Protein AF-A0A4Y8ZQH6-F1 (afdb_monomer_lite)

Sequence (171 aa):
MMNAILMLAALSPDAAASLPRPAIGPELRATNCAVADERKRLLREGEAALEAAKPLMEDATRRMEARAHAVGDQLIARGVWTETDRARFSLAMLGRPEFKAHLAEVTSILDAMMRSVDTLAAAPKDEALSCRVMLDMLGQVDRSAAAADDGWRIIEHYYAEEAQRLGVSLN

pLDDT: mean 84.14, std 17.21, range [27.31, 96.94]

Structure (mmCIF, N/CA/C/O backbone):
data_AF-A0A4Y8ZQH6-F1
#
_entry.id   AF-A0A4Y8ZQH6-F1
#
loop_
_atom_site.group_PDB
_atom_site.id
_atom_site.type_symbol
_atom_site.label_atom_id
_atom_site.label_alt_id
_atom_site.label_comp_id
_atom_site.label_asym_id
_atom_site.label_entity_id
_atom_site.label_seq_id
_atom_site.pdbx_PDB_ins_code
_atom_site.Cartn_x
_atom_site.Cartn_y
_atom_site.Cartn_z
_atom_site.occupancy
_atom_site.B_iso_or_equiv
_atom_site.auth_seq_id
_atom_site.auth_comp_id
_atom_site.auth_asym_id
_atom_site.auth_atom_id
_atom_site.pdbx_PDB_model_num
ATOM 1 N N . MET A 1 1 ? -16.182 36.095 31.340 1.00 30.83 1 MET A N 1
ATOM 2 C CA . MET A 1 1 ? -16.393 36.599 29.967 1.00 30.83 1 MET A CA 1
ATOM 3 C C . MET A 1 1 ? -15.246 36.092 29.107 1.00 30.83 1 MET A C 1
ATOM 5 O O . MET A 1 1 ? -14.122 36.352 29.496 1.00 30.83 1 MET A O 1
ATOM 9 N N . MET A 1 2 ? -15.578 35.338 28.045 1.00 29.45 2 MET A N 1
ATOM 10 C CA . MET A 1 2 ? -14.864 35.120 26.762 1.00 29.45 2 MET A CA 1
ATOM 11 C C . MET A 1 2 ? -13.332 34.907 26.797 1.00 29.45 2 MET A C 1
ATOM 13 O O . MET A 1 2 ? -12.591 35.752 27.266 1.00 29.45 2 MET A O 1
ATOM 17 N N . ASN A 1 3 ? -12.770 33.822 26.264 1.00 27.31 3 ASN A N 1
ATOM 18 C CA . ASN A 1 3 ? -12.989 33.338 24.902 1.00 27.31 3 ASN A CA 1
ATOM 19 C C . ASN A 1 3 ? -12.799 31.820 24.795 1.00 27.31 3 ASN A C 1
ATOM 21 O O . ASN A 1 3 ? -11.827 31.259 25.297 1.00 27.31 3 ASN A O 1
ATOM 25 N N . ALA A 1 4 ? -13.742 31.187 24.103 1.00 31.25 4 ALA A N 1
ATOM 26 C CA . ALA A 1 4 ? -13.714 29.787 23.730 1.00 31.25 4 ALA A CA 1
ATOM 27 C C . ALA A 1 4 ? -12.536 29.507 22.786 1.00 31.25 4 ALA A C 1
ATOM 29 O O . ALA A 1 4 ? -12.409 30.136 21.734 1.00 31.25 4 ALA A O 1
ATOM 30 N N . ILE A 1 5 ? -11.707 28.529 23.150 1.00 36.41 5 ILE A N 1
ATOM 31 C CA . ILE A 1 5 ? -10.795 27.857 22.227 1.00 36.41 5 ILE A CA 1
ATOM 32 C C . ILE A 1 5 ? -11.682 27.013 21.310 1.00 36.41 5 ILE A C 1
ATOM 34 O O . ILE A 1 5 ? -11.971 25.850 21.572 1.00 36.41 5 ILE A O 1
ATOM 38 N N . LEU A 1 6 ? -12.165 27.638 20.240 1.00 32.81 6 LEU A N 1
ATOM 39 C CA . LEU A 1 6 ? -12.614 26.946 19.041 1.00 32.81 6 LEU A CA 1
ATOM 40 C C . LEU A 1 6 ? -11.360 26.436 18.323 1.00 32.81 6 LEU A C 1
ATOM 42 O O . LEU A 1 6 ? -10.964 26.955 17.285 1.00 32.81 6 LEU A O 1
ATOM 46 N N . MET A 1 7 ? -10.733 25.396 18.873 1.00 30.20 7 MET A N 1
ATOM 47 C CA . MET A 1 7 ? -10.141 24.394 17.999 1.00 30.20 7 MET A CA 1
ATOM 48 C C . MET A 1 7 ? -11.324 23.593 17.471 1.00 30.20 7 MET A C 1
ATOM 50 O O . MET A 1 7 ? -11.687 22.550 18.008 1.00 30.20 7 MET A O 1
ATOM 54 N N . LEU A 1 8 ? -11.956 24.113 16.411 1.00 33.66 8 LEU A N 1
ATOM 55 C CA . LEU A 1 8 ? -12.477 23.192 15.420 1.00 33.66 8 LEU A CA 1
ATOM 56 C C . LEU A 1 8 ? -11.271 22.342 15.038 1.00 33.66 8 LEU A C 1
ATOM 58 O O . LEU A 1 8 ? -10.361 22.814 14.356 1.00 33.66 8 LEU A O 1
ATOM 62 N N . ALA A 1 9 ? -11.262 21.100 15.519 1.00 35.09 9 ALA A N 1
ATOM 63 C CA . ALA A 1 9 ? -10.707 20.023 14.740 1.00 35.09 9 ALA A CA 1
ATOM 64 C C . ALA A 1 9 ? -11.225 20.277 13.328 1.00 35.09 9 ALA A C 1
ATOM 66 O O . ALA A 1 9 ? -12.435 20.233 13.082 1.00 35.09 9 ALA A O 1
ATOM 67 N N . ALA A 1 10 ? -10.324 20.670 12.433 1.00 32.91 10 ALA A N 1
ATOM 68 C CA . ALA A 1 10 ? -10.558 20.483 11.028 1.00 32.91 10 ALA A CA 1
ATOM 69 C C . ALA A 1 10 ? -10.769 18.974 10.898 1.00 32.91 10 ALA A C 1
ATOM 71 O O . ALA A 1 10 ? -9.815 18.206 10.789 1.00 32.91 10 ALA A O 1
ATOM 72 N N . LEU A 1 11 ? -12.032 18.554 11.024 1.00 36.38 11 LEU A N 1
ATOM 73 C CA . LEU A 1 11 ? -12.583 17.402 10.345 1.00 36.38 11 LEU A CA 1
ATOM 74 C C . LEU A 1 11 ? -12.055 17.574 8.935 1.00 36.38 11 LEU A C 1
ATOM 76 O O . LEU A 1 11 ? -12.526 18.451 8.210 1.00 36.38 11 LEU A O 1
ATOM 80 N N . SER A 1 12 ? -10.941 16.906 8.643 1.00 35.53 12 SER A N 1
ATOM 81 C CA . SER A 1 12 ? -10.247 17.110 7.387 1.00 35.53 12 SER A CA 1
ATOM 82 C C . SER A 1 12 ? -11.293 16.818 6.315 1.00 35.53 12 SER A C 1
ATOM 84 O O . SER A 1 12 ? -11.804 15.696 6.290 1.00 35.53 12 SER A O 1
ATOM 86 N N . PRO A 1 13 ? -11.664 17.802 5.470 1.00 37.22 13 PRO A N 1
ATOM 87 C CA . PRO A 1 13 ? -12.710 17.629 4.456 1.00 37.22 13 PRO A CA 1
ATOM 88 C C . PRO A 1 13 ? -12.389 16.486 3.479 1.00 37.22 13 PRO A C 1
ATOM 90 O O . PRO A 1 13 ? -13.241 16.027 2.728 1.00 37.22 13 PRO A O 1
ATOM 93 N N . ASP A 1 14 ? -11.154 15.999 3.535 1.00 43.44 14 ASP A N 1
ATOM 94 C CA . ASP A 1 14 ? -10.583 14.924 2.751 1.00 43.44 14 ASP A CA 1
ATOM 95 C C . ASP A 1 14 ? -10.906 13.511 3.256 1.00 43.44 14 ASP A C 1
ATOM 97 O O . ASP A 1 14 ? -10.272 12.571 2.785 1.00 43.44 14 ASP A O 1
ATOM 101 N N . ALA A 1 15 ? -11.878 13.292 4.152 1.00 41.66 15 ALA A N 1
ATOM 102 C CA . ALA A 1 15 ? -12.327 11.925 4.475 1.00 41.66 15 ALA A CA 1
ATOM 103 C C . ALA A 1 15 ? -12.723 11.126 3.208 1.00 41.66 15 ALA A C 1
ATOM 105 O O . ALA A 1 15 ? -12.524 9.918 3.157 1.00 41.66 15 ALA A O 1
ATOM 106 N N . ALA A 1 16 ? -13.170 11.820 2.151 1.00 43.50 16 ALA A N 1
ATOM 107 C CA . ALA A 1 16 ? -13.517 11.251 0.847 1.00 43.50 16 ALA A CA 1
ATOM 108 C C . ALA A 1 16 ? -12.440 11.412 -0.251 1.00 43.50 16 ALA A C 1
ATOM 110 O O . ALA A 1 16 ? -12.651 10.960 -1.377 1.00 43.50 16 ALA A O 1
ATOM 111 N N . ALA A 1 17 ? -11.302 12.062 0.018 1.00 55.78 17 ALA A N 1
ATOM 112 C CA . ALA A 1 17 ? -10.259 12.216 -0.997 1.00 55.78 17 ALA A CA 1
ATOM 113 C C . ALA A 1 17 ? -9.555 10.868 -1.220 1.00 55.78 17 ALA A C 1
ATOM 115 O O . ALA A 1 17 ? -9.017 10.281 -0.276 1.00 55.78 17 ALA A O 1
ATOM 116 N N . SER A 1 18 ? -9.554 10.369 -2.459 1.00 61.78 18 SER A N 1
ATOM 117 C CA . SER A 1 18 ? -8.731 9.219 -2.854 1.00 61.78 18 SER A CA 1
ATOM 118 C C . SER A 1 18 ? -7.277 9.454 -2.448 1.00 61.78 18 SER A C 1
ATOM 120 O O . SER A 1 18 ? -6.803 10.593 -2.526 1.00 61.78 18 SER A O 1
ATOM 122 N N . LEU A 1 19 ? -6.562 8.403 -2.038 1.00 68.81 19 LEU A N 1
ATOM 123 C CA . LEU A 1 19 ? -5.143 8.540 -1.725 1.00 68.81 19 LEU A CA 1
ATOM 124 C C . LEU A 1 19 ? -4.391 9.087 -2.954 1.00 68.81 19 LEU A C 1
ATOM 126 O O . LEU A 1 19 ? -4.743 8.750 -4.092 1.00 68.81 19 LEU A O 1
ATOM 130 N N . PRO A 1 20 ? -3.397 9.973 -2.759 1.00 70.12 20 PRO A N 1
ATOM 131 C CA . PRO A 1 20 ? -2.620 10.510 -3.866 1.00 70.12 20 PRO A CA 1
ATOM 132 C C . PRO A 1 20 ? -1.961 9.364 -4.642 1.00 70.12 20 PRO A C 1
ATOM 134 O O . PRO A 1 20 ? -1.302 8.505 -4.057 1.00 70.12 20 PRO A O 1
ATOM 137 N N . ARG A 1 21 ? -2.141 9.346 -5.968 1.00 71.94 21 ARG A N 1
ATOM 138 C CA . ARG A 1 21 ? -1.576 8.309 -6.842 1.00 71.94 21 ARG A CA 1
ATOM 139 C C . ARG A 1 21 ? -0.406 8.849 -7.659 1.00 71.94 21 ARG A C 1
ATOM 141 O O . ARG A 1 21 ? -0.534 9.922 -8.253 1.00 71.94 21 ARG A O 1
ATOM 148 N N . PRO A 1 22 ? 0.705 8.105 -7.754 1.00 76.31 22 PRO A N 1
ATOM 149 C CA . PRO A 1 22 ? 1.794 8.440 -8.659 1.00 76.31 22 PRO A CA 1
ATOM 150 C C . PRO A 1 22 ? 1.327 8.480 -10.115 1.00 76.31 22 PRO A C 1
ATOM 152 O O . PRO A 1 22 ? 0.827 7.495 -10.661 1.00 76.31 22 PRO A O 1
ATOM 155 N N . ALA A 1 23 ? 1.517 9.625 -10.767 1.00 79.62 23 ALA A N 1
ATOM 156 C CA . ALA A 1 23 ? 1.256 9.789 -12.191 1.00 79.62 23 ALA A CA 1
ATOM 157 C C . ALA A 1 23 ? 2.476 9.333 -13.004 1.00 79.62 23 ALA A C 1
ATOM 159 O O . ALA A 1 23 ? 3.212 10.142 -13.561 1.00 79.62 23 ALA A O 1
ATOM 160 N N . ILE A 1 24 ? 2.713 8.022 -13.052 1.00 83.62 24 ILE A N 1
ATOM 161 C CA . ILE A 1 24 ? 3.680 7.446 -13.997 1.00 83.62 24 ILE A CA 1
ATOM 162 C C . ILE A 1 24 ? 3.026 7.478 -15.390 1.00 83.62 24 ILE A C 1
ATOM 164 O O . ILE A 1 24 ? 1.830 7.202 -15.513 1.00 83.62 24 ILE A O 1
ATOM 168 N N . GLY A 1 25 ? 3.762 7.825 -16.443 1.00 84.12 25 GLY A N 1
ATOM 169 C CA . GLY A 1 25 ? 3.217 7.864 -17.803 1.00 84.12 25 GLY A CA 1
ATOM 170 C C . GLY A 1 25 ? 2.932 6.462 -18.371 1.00 84.12 25 GLY A C 1
ATOM 171 O O . GLY A 1 25 ? 3.695 5.523 -18.106 1.00 84.12 25 GLY A O 1
ATOM 172 N N . PRO A 1 26 ? 1.835 6.248 -19.128 1.00 86.56 26 PRO A N 1
ATOM 173 C CA . PRO A 1 26 ? 1.545 4.952 -19.754 1.00 86.56 26 PRO A CA 1
ATOM 174 C C . PRO A 1 26 ? 2.647 4.503 -20.729 1.00 86.56 26 PRO A C 1
ATOM 176 O O . PRO A 1 26 ? 2.897 3.308 -20.870 1.00 86.56 26 PRO A O 1
ATOM 179 N N . GLU A 1 27 ? 3.350 5.444 -21.355 1.00 88.81 27 GLU A N 1
ATOM 180 C CA . GLU A 1 27 ? 4.474 5.203 -22.260 1.00 88.81 27 GLU A CA 1
ATOM 181 C C . GLU A 1 27 ? 5.706 4.609 -21.568 1.00 88.81 27 GLU A C 1
ATOM 183 O O . GLU A 1 27 ? 6.464 3.872 -22.203 1.00 88.81 27 GLU A O 1
ATOM 188 N N . LEU A 1 28 ? 5.901 4.895 -20.275 1.00 89.88 28 LEU A N 1
ATOM 189 C CA . LEU A 1 28 ? 6.953 4.262 -19.480 1.00 89.88 28 LEU A CA 1
ATOM 190 C C . LEU A 1 28 ? 6.570 2.820 -19.150 1.00 89.88 28 LEU A C 1
ATOM 192 O O . LEU A 1 28 ? 7.399 1.924 -19.290 1.00 89.88 28 LEU A O 1
ATOM 196 N N . ARG A 1 29 ? 5.300 2.570 -18.808 1.00 89.62 29 ARG A N 1
ATOM 197 C CA . ARG A 1 29 ? 4.790 1.219 -18.512 1.00 89.62 29 ARG A CA 1
ATOM 198 C C . ARG A 1 29 ? 4.792 0.294 -19.726 1.00 89.62 29 ARG A C 1
ATOM 200 O O . ARG A 1 29 ? 4.996 -0.904 -19.581 1.00 89.62 29 ARG A O 1
ATOM 207 N N . ALA A 1 30 ? 4.571 0.847 -20.915 1.00 93.06 30 ALA A N 1
ATOM 208 C CA . ALA A 1 30 ? 4.537 0.096 -22.167 1.00 93.06 30 ALA A CA 1
ATOM 209 C C . ALA A 1 30 ? 5.926 -0.127 -22.800 1.00 93.06 30 ALA A C 1
ATOM 211 O O . ALA A 1 30 ? 6.000 -0.596 -23.934 1.00 93.06 30 ALA A O 1
ATOM 212 N N . THR A 1 31 ? 7.016 0.222 -22.106 1.00 95.44 31 THR A N 1
ATOM 213 C CA . THR A 1 31 ? 8.383 0.118 -22.641 1.00 95.44 31 THR A CA 1
ATOM 214 C C . THR A 1 31 ? 8.714 -1.312 -23.067 1.00 95.44 31 THR A C 1
ATOM 216 O O . THR A 1 31 ? 8.653 -2.249 -22.271 1.00 95.44 31 THR A O 1
ATOM 219 N N . ASN A 1 32 ? 9.178 -1.481 -24.303 1.00 95.75 32 ASN A N 1
ATOM 220 C CA . ASN A 1 32 ? 9.745 -2.733 -24.778 1.00 95.75 32 ASN A CA 1
ATOM 221 C C . ASN A 1 32 ? 11.256 -2.796 -24.502 1.00 95.75 32 ASN A C 1
ATOM 223 O O . ASN A 1 32 ? 12.066 -2.211 -25.222 1.00 95.75 32 ASN A O 1
ATOM 227 N N . CYS A 1 33 ? 11.666 -3.590 -23.509 1.00 95.19 33 CYS A N 1
ATOM 228 C CA . CYS A 1 33 ? 13.083 -3.736 -23.157 1.00 95.19 33 CYS A CA 1
ATOM 229 C C . CYS A 1 33 ? 13.957 -4.434 -24.224 1.00 95.19 33 CYS A C 1
ATOM 231 O O . CYS A 1 33 ? 15.183 -4.485 -24.083 1.00 95.19 33 CYS A O 1
ATOM 233 N N . ALA A 1 34 ? 13.381 -4.968 -25.304 1.00 94.88 34 ALA A N 1
ATOM 234 C CA . ALA A 1 34 ? 14.155 -5.437 -26.454 1.00 94.88 34 ALA A CA 1
ATOM 235 C C . ALA A 1 34 ? 14.605 -4.284 -27.375 1.00 94.88 34 ALA A C 1
ATOM 237 O O . ALA A 1 34 ? 15.581 -4.437 -28.109 1.00 94.88 34 ALA A O 1
ATOM 238 N N . VAL A 1 35 ? 13.937 -3.126 -27.318 1.00 96.88 35 VAL A N 1
ATOM 239 C CA . VAL A 1 35 ? 14.212 -1.961 -28.169 1.00 96.88 35 VAL A CA 1
ATOM 240 C C . VAL A 1 35 ? 15.151 -0.998 -27.445 1.00 96.88 35 VAL A C 1
ATOM 242 O O . VAL A 1 35 ? 14.829 -0.469 -26.384 1.00 96.88 35 VAL A O 1
ATOM 245 N N . ALA A 1 36 ? 16.332 -0.753 -28.021 1.00 94.94 36 ALA A N 1
ATOM 246 C CA . ALA A 1 36 ? 17.394 0.014 -27.364 1.00 94.94 36 ALA A CA 1
ATOM 247 C C . ALA A 1 36 ? 16.982 1.450 -26.990 1.00 94.94 36 ALA A C 1
ATOM 249 O O . ALA A 1 36 ? 17.315 1.911 -25.899 1.00 94.94 36 ALA A O 1
ATOM 250 N N . ASP A 1 37 ? 16.244 2.143 -27.857 1.00 95.56 37 ASP A N 1
ATOM 251 C CA . ASP A 1 37 ? 15.818 3.523 -27.594 1.00 95.56 37 ASP A CA 1
ATOM 252 C C . ASP A 1 37 ? 14.747 3.601 -26.503 1.00 95.56 37 ASP A C 1
ATOM 254 O O . ASP A 1 37 ? 14.782 4.496 -25.658 1.00 95.56 37 ASP A O 1
ATOM 258 N N . GLU A 1 38 ? 13.840 2.624 -26.457 1.00 96.38 38 GLU A N 1
ATOM 259 C CA . GLU A 1 38 ? 12.836 2.521 -25.399 1.00 96.38 38 GLU A CA 1
ATOM 260 C C . GLU A 1 38 ? 13.477 2.184 -24.049 1.00 96.38 38 GLU A C 1
ATOM 262 O O . GLU A 1 38 ? 13.162 2.835 -23.053 1.00 96.38 38 GLU A O 1
ATOM 267 N N . ARG A 1 39 ? 14.453 1.261 -24.015 1.00 94.69 39 ARG A N 1
ATOM 268 C CA . ARG A 1 39 ? 15.255 1.000 -22.808 1.00 94.69 39 ARG A CA 1
ATOM 269 C C . ARG A 1 39 ? 15.903 2.269 -22.274 1.00 94.69 39 ARG A C 1
ATOM 271 O O . ARG A 1 39 ? 15.791 2.564 -21.090 1.00 94.69 39 ARG A O 1
ATOM 278 N N . LYS A 1 40 ? 16.592 3.017 -23.141 1.00 92.62 40 LYS A N 1
ATOM 279 C CA . LYS A 1 40 ? 17.292 4.249 -22.753 1.00 92.62 40 LYS A CA 1
ATOM 280 C C . LYS A 1 40 ? 16.325 5.307 -22.234 1.00 92.62 40 LYS A C 1
ATOM 282 O O . LYS A 1 40 ? 16.650 5.984 -21.263 1.00 92.62 40 LYS A O 1
ATOM 287 N N . ARG A 1 41 ? 15.148 5.434 -22.858 1.00 93.50 41 ARG A N 1
ATOM 288 C CA . ARG A 1 41 ? 14.074 6.314 -22.381 1.00 93.50 41 ARG A CA 1
ATOM 289 C C . ARG A 1 41 ? 13.657 5.930 -20.964 1.00 93.50 41 ARG A C 1
ATOM 291 O O . ARG A 1 41 ? 13.745 6.766 -20.071 1.00 93.50 41 ARG A O 1
ATOM 298 N N . LEU A 1 42 ? 13.298 4.664 -20.744 1.00 94.69 42 LEU A N 1
ATOM 299 C CA . LEU A 1 42 ? 12.865 4.189 -19.432 1.00 94.69 42 LEU A CA 1
ATOM 300 C C . LEU A 1 42 ? 13.952 4.327 -18.366 1.00 94.69 42 LEU A C 1
ATOM 302 O O . LEU A 1 42 ? 13.654 4.763 -17.266 1.00 94.69 42 LEU A O 1
ATOM 306 N N . LEU A 1 43 ? 15.204 3.979 -18.659 1.00 91.50 43 LEU A N 1
ATOM 307 C CA . LEU A 1 43 ? 16.280 4.079 -17.668 1.00 91.50 43 LEU A CA 1
ATOM 308 C C . LEU A 1 43 ? 16.573 5.529 -17.268 1.00 91.50 43 LEU A C 1
ATOM 310 O O . LEU A 1 43 ? 16.937 5.782 -16.127 1.00 91.50 43 LEU A O 1
ATOM 314 N N . ARG A 1 44 ? 16.387 6.482 -18.185 1.00 91.62 44 ARG A N 1
ATOM 315 C CA . ARG A 1 44 ? 16.560 7.912 -17.907 1.00 91.62 44 ARG A CA 1
ATOM 316 C C . ARG A 1 44 ? 15.376 8.518 -17.152 1.00 91.62 44 ARG A C 1
ATOM 318 O O . ARG A 1 44 ? 15.573 9.382 -16.309 1.00 91.62 44 ARG A O 1
ATOM 325 N N . GLU A 1 45 ? 14.154 8.122 -17.496 1.00 93.62 45 GLU A N 1
ATOM 326 C CA . GLU A 1 45 ? 12.923 8.758 -16.995 1.00 93.62 45 GLU A CA 1
ATOM 327 C C . GLU A 1 45 ? 12.284 7.990 -15.827 1.00 93.62 45 GLU A C 1
ATOM 329 O O . GLU A 1 45 ? 11.575 8.575 -15.012 1.00 93.62 45 GLU A O 1
ATOM 334 N N . GLY A 1 46 ? 12.564 6.693 -15.707 1.00 90.56 46 GLY A N 1
ATOM 335 C CA . GLY A 1 46 ? 12.015 5.809 -14.682 1.00 90.56 46 GLY A CA 1
ATOM 336 C C . GLY A 1 46 ? 12.480 6.170 -13.276 1.00 90.56 46 GLY A C 1
ATOM 337 O O . GLY A 1 46 ? 11.660 6.206 -12.366 1.00 90.56 46 GLY A O 1
ATOM 338 N N . GLU A 1 47 ? 13.755 6.529 -13.098 1.00 88.00 47 GLU A N 1
ATOM 339 C CA . GLU A 1 47 ? 14.263 6.999 -11.801 1.00 88.00 47 GLU A CA 1
ATOM 340 C C . GLU A 1 47 ? 13.543 8.278 -11.355 1.00 88.00 47 GLU A C 1
ATOM 342 O O . GLU A 1 47 ? 13.042 8.347 -10.237 1.00 88.00 47 GLU A O 1
ATOM 347 N N . ALA A 1 48 ? 13.386 9.255 -12.254 1.00 88.88 48 ALA A N 1
ATOM 348 C CA . ALA A 1 48 ? 12.644 10.478 -11.958 1.00 88.88 48 ALA A 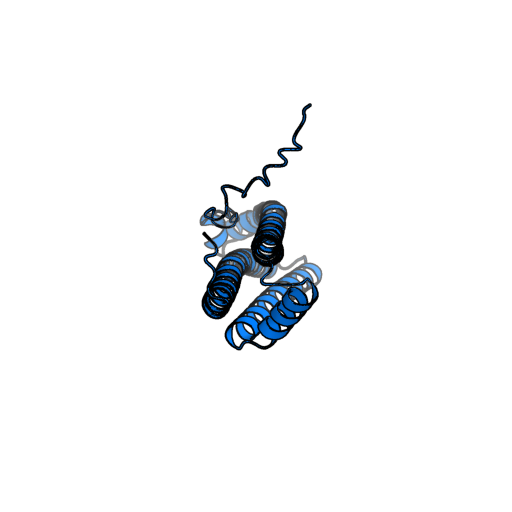CA 1
ATOM 349 C C . ALA A 1 48 ? 11.170 10.195 -11.611 1.00 88.88 48 ALA A C 1
ATOM 351 O O . ALA A 1 48 ? 10.619 10.824 -10.707 1.00 88.88 48 ALA A O 1
ATOM 352 N N . ALA A 1 49 ? 10.539 9.231 -12.288 1.00 90.38 49 ALA A N 1
ATOM 353 C CA . ALA A 1 49 ? 9.177 8.805 -11.977 1.00 90.38 49 ALA A CA 1
ATOM 354 C C . ALA A 1 49 ? 9.074 8.149 -10.585 1.00 90.38 49 ALA A C 1
ATOM 356 O O . ALA A 1 49 ? 8.122 8.423 -9.853 1.00 90.38 49 ALA A O 1
ATOM 357 N N . LEU A 1 50 ? 10.057 7.331 -10.194 1.00 88.75 50 LEU A N 1
ATOM 358 C CA . LEU A 1 50 ? 10.130 6.735 -8.856 1.00 88.75 50 LEU A CA 1
ATOM 359 C C . LEU A 1 50 ? 10.367 7.794 -7.771 1.00 88.75 50 LEU A C 1
ATOM 361 O O . LEU A 1 50 ? 9.675 7.787 -6.754 1.00 88.75 50 LEU A O 1
ATOM 365 N N . GLU A 1 51 ? 11.292 8.732 -7.985 1.00 89.06 51 GLU A N 1
ATOM 366 C CA . GLU A 1 51 ? 11.537 9.837 -7.048 1.00 89.06 51 GLU A CA 1
ATOM 367 C C . GLU A 1 51 ? 10.300 10.727 -6.878 1.00 89.06 51 GLU A C 1
ATOM 369 O O . GLU A 1 51 ? 9.962 11.113 -5.759 1.00 89.06 51 GLU A O 1
ATOM 374 N N . ALA A 1 52 ? 9.564 10.991 -7.962 1.00 88.31 52 ALA A N 1
ATOM 375 C CA . ALA A 1 52 ? 8.303 11.727 -7.904 1.00 88.31 52 ALA A CA 1
ATOM 376 C C . ALA A 1 52 ? 7.190 10.962 -7.161 1.00 88.31 52 ALA A C 1
ATOM 378 O O . ALA A 1 52 ? 6.291 11.585 -6.593 1.00 88.31 52 ALA A O 1
ATOM 379 N N . ALA A 1 53 ? 7.239 9.626 -7.135 1.00 88.12 53 ALA A N 1
ATOM 380 C CA . ALA A 1 53 ? 6.263 8.796 -6.432 1.00 88.12 53 ALA A CA 1
ATOM 381 C C . ALA A 1 53 ? 6.461 8.792 -4.906 1.00 88.12 53 ALA A C 1
ATOM 383 O O . ALA A 1 53 ? 5.474 8.737 -4.171 1.00 88.12 53 ALA A O 1
ATOM 384 N N . LYS A 1 54 ? 7.706 8.891 -4.417 1.00 85.56 54 LYS A N 1
ATOM 385 C CA . LYS A 1 54 ? 8.036 8.837 -2.977 1.00 85.56 54 LYS A CA 1
ATOM 386 C C . LYS A 1 54 ? 7.196 9.772 -2.094 1.00 85.56 54 LYS A C 1
ATOM 388 O O . LYS A 1 54 ? 6.538 9.262 -1.186 1.00 85.56 54 LYS A O 1
ATOM 393 N N . PRO A 1 55 ? 7.138 11.098 -2.337 1.00 85.44 55 PRO A N 1
ATOM 394 C CA . PRO A 1 55 ? 6.376 11.996 -1.469 1.00 85.44 55 PRO A CA 1
ATOM 395 C C . PRO A 1 55 ? 4.871 11.698 -1.481 1.00 85.44 55 PRO A C 1
ATOM 397 O O . PRO A 1 55 ? 4.191 11.968 -0.494 1.00 85.44 55 PRO A O 1
ATOM 400 N N . LEU A 1 56 ? 4.344 11.125 -2.570 1.00 84.81 56 LEU A N 1
ATOM 401 C CA . LEU A 1 56 ? 2.937 10.731 -2.670 1.00 84.81 56 LEU A CA 1
ATOM 402 C C . LEU A 1 56 ? 2.652 9.487 -1.826 1.00 84.81 56 LEU A C 1
ATOM 404 O O . LEU A 1 56 ? 1.638 9.441 -1.137 1.00 84.81 56 LEU A O 1
ATOM 408 N N . MET A 1 57 ? 3.563 8.512 -1.828 1.00 82.69 57 MET A N 1
ATOM 409 C CA . MET A 1 57 ? 3.459 7.330 -0.969 1.00 82.69 57 MET A CA 1
ATOM 410 C C . MET A 1 57 ? 3.530 7.712 0.515 1.00 82.69 57 MET A C 1
ATOM 412 O O . MET A 1 57 ? 2.720 7.246 1.312 1.00 82.69 57 MET A O 1
ATOM 416 N N . GLU A 1 58 ? 4.445 8.610 0.886 1.00 84.81 58 GLU A N 1
ATOM 417 C CA . GLU A 1 58 ? 4.520 9.136 2.254 1.00 84.81 58 GLU A CA 1
ATOM 418 C C . GLU A 1 58 ? 3.251 9.900 2.649 1.00 84.81 58 GLU A C 1
ATOM 420 O O . GLU A 1 58 ? 2.759 9.753 3.769 1.00 84.81 58 GLU A O 1
ATOM 425 N N . ASP A 1 59 ? 2.699 10.709 1.739 1.00 84.25 59 ASP A N 1
ATOM 426 C CA . ASP A 1 59 ? 1.456 11.437 1.987 1.00 84.25 59 ASP A CA 1
ATOM 427 C C . ASP A 1 59 ? 0.258 10.501 2.152 1.00 84.25 59 ASP A C 1
ATOM 429 O O . ASP A 1 59 ? -0.559 10.707 3.050 1.00 84.25 59 ASP A O 1
ATOM 433 N N . ALA A 1 60 ? 0.181 9.437 1.349 1.00 82.75 60 ALA A N 1
ATOM 434 C CA . ALA A 1 60 ? -0.841 8.409 1.492 1.00 82.75 60 ALA A CA 1
ATOM 435 C C . ALA A 1 60 ? -0.784 7.757 2.884 1.00 82.75 60 ALA A C 1
ATOM 437 O O . ALA A 1 60 ? -1.807 7.703 3.568 1.00 82.75 60 ALA A O 1
ATOM 438 N N . THR A 1 61 ? 0.404 7.358 3.349 1.00 82.69 61 THR A N 1
ATOM 439 C CA . THR A 1 61 ? 0.600 6.807 4.702 1.00 82.69 61 THR A CA 1
ATOM 440 C C . THR A 1 61 ? 0.153 7.784 5.786 1.00 82.69 61 THR A C 1
ATOM 442 O O . THR A 1 61 ? -0.676 7.423 6.622 1.00 82.69 61 THR A O 1
ATOM 445 N N . ARG A 1 62 ? 0.605 9.045 5.732 1.00 85.38 62 ARG A N 1
ATOM 446 C CA . ARG A 1 62 ? 0.204 10.072 6.711 1.00 85.38 62 ARG A CA 1
ATOM 447 C C . ARG A 1 62 ? -1.309 10.282 6.748 1.00 85.38 62 ARG A C 1
ATOM 449 O O . ARG A 1 62 ? -1.883 10.432 7.824 1.00 85.38 62 ARG A O 1
ATOM 456 N N . ARG A 1 63 ? -1.972 10.299 5.586 1.00 84.44 63 ARG A N 1
ATOM 457 C CA . ARG A 1 63 ? -3.435 10.446 5.498 1.00 84.44 63 ARG A CA 1
ATOM 458 C C . ARG A 1 63 ? -4.157 9.257 6.121 1.00 84.44 63 ARG A C 1
ATOM 460 O O . ARG A 1 63 ? -5.113 9.470 6.863 1.00 84.44 63 ARG A O 1
ATOM 467 N N . MET A 1 64 ? -3.713 8.030 5.847 1.00 82.62 64 MET A N 1
ATOM 468 C CA . MET A 1 64 ? -4.301 6.829 6.450 1.00 82.62 64 MET A CA 1
ATOM 469 C C . MET A 1 64 ? -4.164 6.844 7.975 1.00 82.62 64 MET A C 1
ATOM 471 O O . MET A 1 64 ? -5.152 6.633 8.679 1.00 82.62 64 MET A O 1
ATOM 475 N N . GLU A 1 65 ? -2.972 7.159 8.487 1.00 84.44 65 GLU A N 1
ATOM 476 C CA . GLU A 1 65 ? -2.718 7.277 9.926 1.00 84.44 65 GLU A CA 1
ATOM 477 C C . GLU A 1 65 ? -3.610 8.344 10.561 1.00 84.44 65 GLU A C 1
ATOM 479 O O . GLU A 1 65 ? -4.327 8.058 11.519 1.00 84.44 65 GLU A O 1
ATOM 484 N N . ALA A 1 66 ? -3.637 9.556 9.999 1.00 85.81 66 ALA A N 1
ATOM 485 C CA . ALA A 1 66 ? -4.454 10.652 10.512 1.00 85.81 66 ALA A CA 1
ATOM 486 C C . ALA A 1 66 ? -5.946 10.288 10.568 1.00 85.81 66 ALA A C 1
ATOM 488 O O . ALA A 1 66 ? -6.628 10.622 11.538 1.00 85.81 66 ALA A O 1
ATOM 489 N N . ARG A 1 67 ? -6.459 9.571 9.560 1.00 82.69 67 ARG A N 1
ATOM 490 C CA . ARG A 1 67 ? -7.857 9.120 9.536 1.00 82.69 67 ARG A CA 1
ATOM 491 C C . ARG A 1 67 ? -8.140 8.052 10.589 1.00 82.69 67 ARG A C 1
ATOM 493 O O . ARG A 1 67 ? -9.101 8.199 11.341 1.00 82.69 67 ARG A O 1
ATOM 500 N N . ALA A 1 68 ? -7.305 7.016 10.688 1.00 84.06 68 ALA A N 1
ATOM 501 C CA . ALA A 1 68 ? -7.440 6.000 11.734 1.00 84.06 68 ALA A CA 1
ATOM 502 C C . ALA A 1 68 ? -7.364 6.634 13.134 1.00 84.06 68 ALA A C 1
ATOM 504 O O . ALA A 1 68 ? -8.116 6.268 14.044 1.00 84.06 68 ALA A O 1
ATOM 505 N N . HIS A 1 69 ? -6.506 7.648 13.290 1.00 87.81 69 HIS A N 1
ATOM 506 C CA . HIS A 1 69 ? -6.427 8.414 14.519 1.00 87.81 69 HIS A CA 1
ATOM 507 C C . HIS A 1 69 ? -7.725 9.169 14.818 1.00 87.81 69 HIS A C 1
ATOM 509 O O . HIS A 1 69 ? -8.292 8.989 15.896 1.00 87.81 69 HIS A O 1
ATOM 515 N N . ALA A 1 70 ? -8.237 9.923 13.845 1.00 87.94 70 ALA A N 1
ATOM 516 C CA . ALA A 1 70 ? -9.458 10.707 13.988 1.00 87.94 70 ALA A CA 1
ATOM 517 C C . ALA A 1 70 ? -10.668 9.852 14.395 1.00 87.94 70 ALA A C 1
ATOM 519 O O . ALA A 1 70 ? -11.431 10.262 15.268 1.00 87.94 70 ALA A O 1
ATOM 520 N N . VAL A 1 71 ? -10.831 8.653 13.825 1.00 87.25 71 VAL A N 1
ATOM 521 C CA . VAL A 1 71 ? -11.935 7.753 14.203 1.00 87.25 71 VAL A CA 1
ATOM 522 C C . VAL A 1 71 ? -11.808 7.292 15.658 1.00 87.25 71 VAL A C 1
ATOM 524 O O . VAL A 1 71 ? -12.780 7.338 16.413 1.00 87.25 71 VAL A O 1
ATOM 527 N N . GLY A 1 72 ? -10.606 6.892 16.086 1.00 90.12 72 GLY A N 1
ATOM 528 C CA . GLY A 1 72 ? -10.368 6.520 17.483 1.00 90.12 72 GLY A CA 1
ATOM 529 C C . GLY A 1 72 ? -10.628 7.674 18.454 1.00 90.12 72 GLY A C 1
ATOM 530 O O . GLY A 1 72 ? -11.289 7.485 19.474 1.00 90.12 72 GLY A O 1
ATOM 531 N N . ASP A 1 73 ? -10.179 8.879 18.104 1.00 90.94 73 ASP A N 1
ATOM 532 C CA . ASP A 1 73 ? -10.354 10.076 18.927 1.00 90.94 73 ASP A CA 1
ATOM 533 C C . ASP A 1 73 ? -11.838 10.463 19.045 1.00 90.94 73 ASP A C 1
ATOM 535 O O . ASP A 1 73 ? -12.294 10.845 20.123 1.00 90.94 73 ASP A O 1
ATOM 539 N N . GLN A 1 74 ? -12.630 10.296 17.978 1.00 90.44 74 GLN A N 1
ATOM 540 C CA . GLN A 1 74 ? -14.084 10.493 18.021 1.00 90.44 74 GLN A CA 1
ATOM 541 C C . GLN A 1 74 ? -14.774 9.527 18.992 1.00 90.44 74 GLN A C 1
ATOM 543 O O . GLN A 1 74 ? -15.664 9.936 19.741 1.00 90.44 74 GLN A O 1
ATOM 548 N N . LEU A 1 75 ? -14.379 8.252 18.998 1.00 91.44 75 LEU A N 1
ATOM 549 C CA . LEU A 1 75 ? -14.940 7.246 19.906 1.00 91.44 75 LEU A CA 1
ATOM 550 C C . LEU A 1 75 ? -14.587 7.549 21.372 1.00 91.44 75 LEU A C 1
ATOM 552 O O . LEU A 1 75 ? -15.434 7.405 22.259 1.00 91.44 75 LEU A O 1
ATOM 556 N N . ILE A 1 76 ? -13.376 8.045 21.628 1.00 93.94 76 ILE A N 1
ATOM 557 C CA . ILE A 1 76 ? -12.948 8.484 22.963 1.00 93.94 76 ILE A CA 1
ATOM 558 C C . ILE A 1 76 ? -13.699 9.748 23.394 1.00 93.94 76 ILE A C 1
ATOM 560 O O . ILE A 1 76 ? -14.221 9.806 24.506 1.00 93.94 76 ILE A O 1
ATOM 564 N N . ALA A 1 77 ? -13.832 10.739 22.510 1.00 91.31 77 ALA A N 1
ATOM 565 C CA . ALA A 1 77 ? -14.560 11.977 22.793 1.00 91.31 77 ALA A CA 1
ATOM 566 C C . ALA A 1 77 ? -16.047 11.732 23.108 1.00 91.31 77 ALA A C 1
ATOM 568 O O . ALA A 1 77 ? -16.645 12.460 23.899 1.00 91.31 77 ALA A O 1
ATOM 569 N N . ARG A 1 78 ? -16.641 10.683 22.527 1.00 90.81 78 ARG A N 1
ATOM 570 C CA . ARG A 1 78 ? -18.008 10.225 22.833 1.00 90.81 78 ARG A CA 1
ATOM 571 C C . ARG A 1 78 ? -18.109 9.433 24.144 1.00 90.81 78 ARG A C 1
ATOM 573 O O . ARG A 1 78 ? -19.214 9.074 24.538 1.00 90.81 78 ARG A O 1
ATOM 580 N N . GLY A 1 79 ? -16.989 9.147 24.808 1.00 94.19 79 GLY A N 1
ATOM 581 C CA . GLY A 1 79 ? -16.934 8.402 26.067 1.00 94.19 79 GLY A CA 1
ATOM 582 C C . GLY A 1 79 ? -17.217 6.905 25.931 1.00 94.19 79 GLY A C 1
ATOM 583 O O . GLY A 1 79 ? -17.409 6.238 26.944 1.00 94.19 79 GLY A O 1
ATOM 584 N N . VAL A 1 80 ? -17.257 6.370 24.703 1.00 96.06 80 VAL A N 1
ATOM 585 C CA . VAL A 1 80 ? -17.489 4.933 24.457 1.00 96.06 80 VAL A CA 1
ATOM 586 C C . VAL A 1 80 ? -16.194 4.130 24.411 1.00 96.06 80 VAL A C 1
ATOM 588 O O . VAL A 1 80 ? -16.227 2.913 24.581 1.00 96.06 80 VAL A O 1
ATOM 591 N N . TRP A 1 81 ? -15.062 4.810 24.217 1.00 96.56 81 TRP A N 1
ATOM 592 C CA . TRP A 1 81 ? -13.723 4.239 24.268 1.00 96.56 81 TRP A CA 1
ATOM 593 C C . TRP A 1 81 ? -12.832 4.956 25.277 1.00 96.56 81 TRP A C 1
ATOM 595 O O . TRP A 1 81 ? -12.943 6.157 25.516 1.00 96.56 81 TRP A O 1
ATOM 605 N N . THR A 1 82 ? -11.875 4.200 25.797 1.00 96.38 82 THR A N 1
ATOM 606 C CA . THR A 1 82 ? -10.637 4.698 26.396 1.00 96.38 82 THR A CA 1
ATOM 607 C C . THR A 1 82 ? -9.458 4.463 25.445 1.00 96.38 82 THR A C 1
ATOM 609 O O . THR A 1 82 ? -9.555 3.681 24.497 1.00 96.38 82 THR A O 1
ATOM 612 N N . GLU A 1 83 ? -8.290 5.041 25.739 1.00 94.56 83 GLU A N 1
ATOM 613 C CA . GLU A 1 83 ? -7.047 4.702 25.017 1.00 94.56 83 GLU A CA 1
ATOM 614 C C . GLU A 1 83 ? -6.696 3.205 25.113 1.00 94.56 83 GLU A C 1
ATOM 616 O O . GLU A 1 83 ? -6.116 2.624 24.196 1.00 94.56 83 GLU A O 1
ATOM 621 N N . THR A 1 84 ? -7.098 2.540 26.202 1.00 96.94 84 THR A N 1
ATOM 622 C CA . THR A 1 84 ? -6.917 1.087 26.340 1.00 96.94 84 THR A CA 1
ATOM 623 C C . THR A 1 84 ? -7.802 0.319 25.359 1.00 96.94 84 THR A C 1
ATOM 625 O O . THR A 1 84 ? -7.371 -0.693 24.806 1.00 96.94 84 THR A O 1
ATOM 628 N N . ASP A 1 85 ? -9.025 0.792 25.112 1.00 96.06 85 ASP A N 1
ATOM 629 C CA . ASP A 1 85 ? -9.931 0.165 24.147 1.00 96.06 85 ASP A CA 1
ATOM 630 C C . ASP A 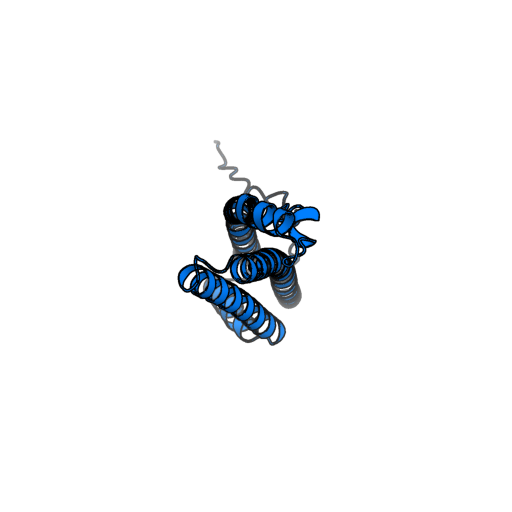1 85 ? -9.431 0.358 22.719 1.00 96.06 85 ASP A C 1
ATOM 632 O O . ASP A 1 85 ? -9.415 -0.606 21.956 1.00 96.06 85 ASP A O 1
ATOM 636 N N . ARG A 1 86 ? -8.907 1.547 22.397 1.00 93.50 86 ARG A N 1
ATOM 637 C CA . ARG A 1 86 ? -8.227 1.813 21.125 1.00 93.50 86 ARG A CA 1
ATOM 638 C C . ARG A 1 86 ? -7.073 0.838 20.894 1.00 93.50 86 ARG A C 1
ATOM 640 O O . ARG A 1 86 ? -7.029 0.179 19.860 1.00 93.50 86 ARG A O 1
ATOM 647 N N . ALA A 1 87 ? -6.166 0.698 21.864 1.00 93.62 87 ALA A N 1
ATOM 648 C CA . ALA A 1 87 ? -5.036 -0.225 21.755 1.00 93.62 87 ALA A CA 1
ATOM 649 C C . ALA A 1 87 ? -5.497 -1.684 21.590 1.00 93.62 87 ALA A C 1
ATOM 651 O O . ALA A 1 87 ? -4.965 -2.420 20.755 1.00 93.62 87 ALA A O 1
ATOM 652 N N . ARG A 1 88 ? -6.521 -2.102 22.347 1.00 95.31 88 ARG A N 1
ATOM 653 C CA . ARG A 1 88 ? -7.111 -3.442 22.230 1.00 95.31 88 ARG A CA 1
ATOM 654 C C . ARG A 1 88 ? -7.724 -3.669 20.850 1.00 95.31 88 ARG A C 1
ATOM 656 O O . ARG A 1 88 ? -7.532 -4.741 20.281 1.00 95.31 88 ARG A O 1
ATOM 663 N N . PHE A 1 89 ? -8.436 -2.682 20.315 1.00 94.50 89 PHE A N 1
ATOM 664 C CA . PHE A 1 89 ? -9.033 -2.749 18.988 1.00 94.50 89 PHE A CA 1
ATOM 665 C C . PHE A 1 89 ? -7.963 -2.859 17.897 1.00 94.50 89 PHE A C 1
ATOM 667 O O . PHE A 1 89 ? -8.042 -3.768 17.071 1.00 94.50 89 PHE A O 1
ATOM 674 N N . SER A 1 90 ? -6.916 -2.029 17.943 1.00 91.69 90 SER A N 1
ATOM 675 C CA . SER A 1 90 ? -5.797 -2.111 16.995 1.00 91.69 90 SER A CA 1
ATOM 676 C C . SER A 1 90 ? -5.121 -3.485 17.025 1.00 91.69 90 SER A C 1
ATOM 678 O O . SER A 1 90 ? -4.881 -4.078 15.977 1.00 91.69 90 SER A O 1
ATOM 680 N N . LEU A 1 91 ? -4.880 -4.050 18.215 1.00 93.69 91 LEU A N 1
ATOM 681 C CA . LEU A 1 91 ? -4.334 -5.407 18.350 1.00 93.69 91 LEU A CA 1
ATOM 682 C C . LEU A 1 91 ? -5.287 -6.481 17.808 1.00 93.69 91 LEU A C 1
ATOM 684 O O . LEU A 1 91 ? -4.848 -7.419 17.144 1.00 93.69 91 LEU A O 1
ATOM 688 N N . ALA A 1 92 ? -6.591 -6.353 18.063 1.00 93.94 92 ALA A N 1
ATOM 689 C CA . ALA A 1 92 ? -7.589 -7.275 17.532 1.00 93.94 92 ALA A CA 1
ATOM 690 C C . ALA A 1 92 ? -7.663 -7.214 15.998 1.00 93.94 92 ALA A C 1
ATOM 692 O O . ALA A 1 92 ? -7.843 -8.251 15.357 1.00 93.94 92 ALA A O 1
ATOM 693 N N . MET A 1 93 ? -7.467 -6.031 15.406 1.00 92.38 93 MET A N 1
ATOM 694 C CA . MET A 1 93 ? -7.423 -5.832 13.957 1.00 92.38 93 MET A CA 1
ATOM 695 C C . MET A 1 93 ? -6.278 -6.618 13.309 1.00 92.38 93 MET A C 1
ATOM 697 O O . MET A 1 93 ? -6.511 -7.305 12.318 1.00 92.38 93 MET A O 1
ATOM 701 N N . LEU A 1 94 ? -5.088 -6.649 13.926 1.00 90.88 94 LEU A N 1
ATOM 702 C CA . LEU A 1 94 ? -3.963 -7.488 13.471 1.00 90.88 94 LEU A CA 1
ATOM 703 C C . LEU A 1 94 ? -4.315 -8.985 13.425 1.00 90.88 94 LEU A C 1
ATOM 705 O O . LEU A 1 94 ? -3.688 -9.762 12.708 1.00 90.88 94 LEU A O 1
ATOM 709 N N . GLY A 1 95 ? -5.309 -9.410 14.208 1.00 92.56 95 GLY A N 1
ATOM 710 C CA . GLY A 1 95 ? -5.824 -10.774 14.234 1.00 92.56 95 GLY A CA 1
ATOM 711 C C . GLY A 1 95 ? -6.761 -11.120 13.074 1.00 92.56 95 GLY A C 1
ATOM 712 O O . GLY A 1 95 ? -6.918 -12.313 12.783 1.00 92.56 95 GLY A O 1
ATOM 713 N N . ARG A 1 96 ? -7.366 -10.117 12.421 1.00 93.94 96 ARG A N 1
ATOM 714 C CA . ARG A 1 96 ? -8.430 -10.288 11.422 1.00 93.94 96 ARG A CA 1
ATOM 715 C C . ARG A 1 96 ? -7.888 -10.894 10.120 1.00 93.94 96 ARG A C 1
ATOM 717 O O . ARG A 1 96 ? -6.831 -10.463 9.660 1.00 93.94 96 ARG A O 1
ATOM 724 N N . PRO A 1 97 ? -8.586 -11.868 9.501 1.00 95.62 97 PRO A N 1
ATOM 725 C CA . PRO A 1 97 ? -8.101 -12.535 8.291 1.00 95.62 97 PRO A CA 1
ATOM 726 C C . PRO A 1 97 ? -7.798 -11.586 7.127 1.00 95.62 97 PRO A C 1
ATOM 728 O O . PRO A 1 97 ? -6.744 -11.713 6.512 1.00 95.62 97 PRO A O 1
ATOM 731 N N . GLU A 1 98 ? -8.675 -10.619 6.851 1.00 94.31 98 GLU A N 1
ATOM 732 C CA . GLU A 1 98 ? -8.488 -9.688 5.728 1.00 94.31 98 GLU A CA 1
ATOM 733 C C . GLU A 1 98 ? -7.332 -8.726 5.992 1.00 94.31 98 GLU A C 1
ATOM 735 O O . GLU A 1 98 ? -6.508 -8.503 5.111 1.00 94.31 98 GLU A O 1
ATOM 740 N N . PHE A 1 99 ? -7.205 -8.227 7.227 1.00 92.38 99 PHE A N 1
ATOM 741 C CA . PHE A 1 99 ? -6.075 -7.380 7.603 1.00 92.38 99 PHE A CA 1
ATOM 742 C C . PHE A 1 99 ? -4.748 -8.147 7.524 1.00 92.38 99 PHE A C 1
ATOM 744 O O . PHE A 1 99 ? -3.767 -7.630 7.003 1.00 92.38 99 PHE A O 1
ATOM 751 N N . LYS A 1 100 ? -4.712 -9.413 7.962 1.00 94.50 100 LYS A N 1
ATOM 752 C CA . LYS A 1 100 ? -3.534 -10.283 7.802 1.00 94.50 100 LYS A CA 1
ATOM 753 C C . LYS A 1 100 ? -3.176 -10.519 6.338 1.00 94.50 100 LYS A C 1
ATOM 755 O O . LYS A 1 100 ? -1.997 -10.476 5.998 1.00 94.50 100 LYS A O 1
ATOM 760 N N . ALA A 1 101 ? -4.170 -10.775 5.489 1.00 95.19 101 ALA A N 1
ATOM 761 C CA . ALA A 1 101 ? -3.955 -10.935 4.055 1.00 95.19 101 ALA A CA 1
ATOM 762 C C . ALA A 1 101 ? -3.399 -9.646 3.433 1.00 95.19 101 ALA A C 1
ATOM 764 O O . ALA A 1 101 ? -2.441 -9.698 2.667 1.00 95.19 101 ALA A O 1
ATOM 765 N N . HIS A 1 102 ? -3.935 -8.492 3.832 1.00 93.31 102 HIS A N 1
ATOM 766 C CA . HIS A 1 102 ? -3.438 -7.190 3.408 1.00 93.31 102 HIS A CA 1
ATOM 767 C C . HIS A 1 102 ? -1.992 -6.934 3.867 1.00 93.31 102 HIS A C 1
ATOM 769 O O . HIS A 1 102 ? -1.159 -6.546 3.053 1.00 93.31 102 HIS A O 1
ATOM 775 N N . LEU A 1 103 ? -1.653 -7.226 5.129 1.00 92.88 103 LEU A N 1
ATOM 776 C CA . LEU A 1 103 ? -0.273 -7.124 5.620 1.00 92.88 103 LEU A CA 1
ATOM 777 C C . LEU A 1 103 ? 0.685 -8.013 4.817 1.00 92.88 103 LEU A C 1
ATOM 779 O O . LEU A 1 103 ? 1.770 -7.564 4.461 1.00 92.88 103 LEU A O 1
ATOM 783 N N . ALA A 1 104 ? 0.282 -9.247 4.498 1.00 94.69 104 ALA A N 1
ATOM 784 C CA . ALA A 1 104 ? 1.091 -10.153 3.686 1.00 94.69 104 ALA A CA 1
ATOM 785 C C . ALA A 1 104 ? 1.322 -9.615 2.262 1.00 94.69 104 ALA A C 1
ATOM 787 O O . ALA A 1 104 ? 2.434 -9.722 1.743 1.00 94.69 104 ALA A O 1
ATOM 788 N N . GLU A 1 105 ? 0.307 -9.002 1.648 1.00 93.75 105 GLU A N 1
ATOM 789 C CA . GLU A 1 105 ? 0.434 -8.341 0.344 1.00 93.75 105 GLU A CA 1
ATOM 790 C C . GLU A 1 105 ? 1.399 -7.149 0.411 1.00 93.75 105 GLU A C 1
ATOM 792 O O . GLU A 1 105 ? 2.317 -7.057 -0.404 1.00 93.75 105 GLU A O 1
ATOM 797 N N . VAL A 1 106 ? 1.264 -6.278 1.417 1.00 91.88 106 VAL A N 1
ATOM 798 C CA . VAL A 1 106 ? 2.174 -5.135 1.614 1.00 91.88 106 VAL A CA 1
ATOM 799 C C . VAL A 1 106 ? 3.614 -5.611 1.820 1.00 91.88 106 VAL A C 1
ATOM 801 O O . VAL A 1 106 ? 4.527 -5.084 1.185 1.00 91.88 106 VAL A O 1
ATOM 804 N N . THR A 1 107 ? 3.838 -6.642 2.640 1.00 93.81 107 THR A N 1
ATOM 805 C CA . THR A 1 107 ? 5.170 -7.247 2.803 1.00 93.81 107 THR A CA 1
ATOM 806 C C . THR A 1 107 ? 5.699 -7.810 1.483 1.00 93.81 107 THR A C 1
ATOM 808 O O . THR A 1 107 ? 6.852 -7.569 1.142 1.00 93.81 107 THR A O 1
ATOM 811 N N . SER A 1 108 ? 4.860 -8.486 0.692 1.00 95.50 108 SER A N 1
ATOM 812 C CA . SER A 1 108 ? 5.254 -9.019 -0.617 1.00 95.50 108 SER A CA 1
ATOM 813 C C . SER A 1 108 ? 5.685 -7.923 -1.599 1.00 95.50 108 SER A C 1
ATOM 815 O O . SER A 1 108 ? 6.665 -8.099 -2.330 1.00 95.50 108 SER A O 1
ATOM 817 N N . ILE A 1 109 ? 4.983 -6.785 -1.603 1.00 92.44 109 ILE A N 1
ATOM 818 C CA . ILE A 1 109 ? 5.332 -5.612 -2.416 1.00 92.44 109 ILE A CA 1
ATOM 819 C C . ILE A 1 109 ? 6.687 -5.049 -1.975 1.00 92.44 109 ILE A C 1
ATOM 821 O O . ILE A 1 109 ? 7.561 -4.844 -2.818 1.00 92.44 109 ILE A O 1
ATOM 825 N N . LEU A 1 110 ? 6.899 -4.859 -0.669 1.00 91.50 110 LEU A N 1
ATOM 826 C CA . LEU A 1 110 ? 8.167 -4.355 -0.128 1.00 91.50 110 LEU A CA 1
ATOM 827 C C . LEU A 1 110 ? 9.342 -5.290 -0.451 1.00 91.50 110 LEU A C 1
ATOM 829 O O . LEU A 1 110 ? 10.383 -4.828 -0.919 1.00 91.50 110 LEU A O 1
ATOM 833 N N . ASP A 1 111 ? 9.160 -6.602 -0.296 1.00 94.62 111 ASP A N 1
ATOM 834 C CA . ASP A 1 111 ? 10.162 -7.607 -0.664 1.00 94.62 111 ASP A CA 1
ATOM 835 C C . ASP A 1 111 ? 10.488 -7.568 -2.162 1.00 94.62 111 ASP A C 1
ATOM 837 O O . ASP A 1 111 ? 11.645 -7.704 -2.564 1.00 94.62 111 ASP A O 1
ATOM 841 N N . ALA A 1 112 ? 9.480 -7.376 -3.018 1.00 93.44 112 ALA A N 1
ATOM 842 C CA . ALA A 1 112 ?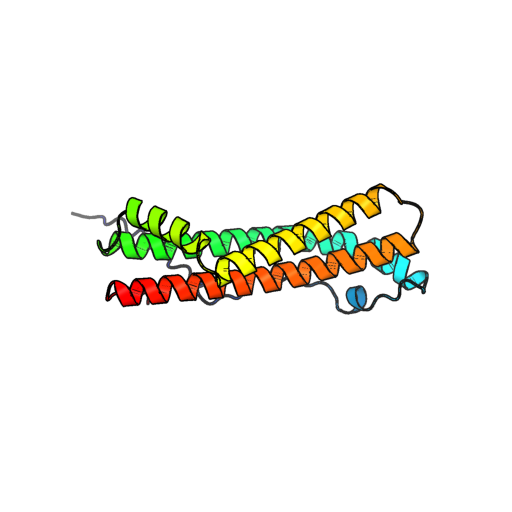 9.692 -7.212 -4.451 1.00 93.44 112 ALA A CA 1
ATOM 843 C C . ALA A 1 112 ? 10.490 -5.939 -4.767 1.00 93.44 112 ALA A C 1
ATOM 845 O O . ALA A 1 112 ? 11.442 -6.009 -5.541 1.00 93.44 112 ALA A O 1
ATOM 846 N N . MET A 1 113 ? 10.161 -4.810 -4.131 1.00 91.69 113 MET A N 1
ATOM 847 C CA . MET A 1 113 ? 10.891 -3.552 -4.310 1.00 91.69 113 MET A CA 1
ATOM 848 C C . MET A 1 113 ? 12.355 -3.670 -3.869 1.00 91.69 113 MET A C 1
ATOM 850 O O . MET A 1 113 ? 13.242 -3.252 -4.613 1.00 91.69 113 MET A O 1
ATOM 854 N N . MET A 1 114 ? 12.629 -4.282 -2.712 1.00 92.62 114 MET A N 1
ATOM 855 C CA . MET A 1 114 ? 14.002 -4.496 -2.231 1.00 92.62 114 MET A CA 1
ATOM 856 C C . MET A 1 114 ? 14.810 -5.381 -3.185 1.00 92.62 114 MET A C 1
ATOM 858 O O . MET A 1 114 ? 15.922 -5.019 -3.560 1.00 92.62 114 MET A O 1
ATOM 862 N N . ARG A 1 115 ? 14.228 -6.487 -3.671 1.00 93.25 115 ARG A N 1
ATOM 863 C CA . ARG A 1 115 ? 14.892 -7.350 -4.665 1.00 93.25 115 ARG A CA 1
ATOM 864 C C . ARG A 1 115 ? 15.221 -6.612 -5.961 1.00 93.25 115 ARG A C 1
ATOM 866 O O . ARG A 1 115 ? 16.272 -6.866 -6.553 1.00 93.25 115 ARG A O 1
ATOM 873 N N . SER A 1 116 ? 14.351 -5.709 -6.411 1.00 92.19 116 SER A N 1
ATOM 874 C CA . SER A 1 116 ? 14.628 -4.880 -7.585 1.00 92.19 116 SER A CA 1
ATOM 875 C C . SER A 1 116 ? 15.823 -3.954 -7.354 1.00 92.19 116 SER A C 1
ATOM 877 O O . SER A 1 116 ? 16.701 -3.867 -8.212 1.00 92.19 116 SER A O 1
ATOM 879 N N . VAL A 1 117 ? 15.910 -3.322 -6.180 1.00 89.12 117 VAL A N 1
ATOM 880 C CA . VAL A 1 117 ? 17.059 -2.481 -5.805 1.00 89.12 117 VAL A CA 1
ATOM 881 C C . VAL A 1 117 ? 18.353 -3.298 -5.775 1.00 89.12 117 VAL A C 1
ATOM 883 O O . VAL A 1 117 ? 19.333 -2.897 -6.403 1.00 89.12 117 VAL A O 1
ATOM 886 N N . ASP A 1 118 ? 18.345 -4.469 -5.133 1.00 90.12 118 ASP A N 1
ATOM 887 C CA . ASP A 1 118 ? 19.509 -5.364 -5.080 1.00 90.12 118 ASP A CA 1
ATOM 888 C C . ASP A 1 118 ? 19.964 -5.789 -6.483 1.00 90.12 118 ASP A C 1
ATOM 890 O O . ASP A 1 118 ? 21.157 -5.808 -6.791 1.00 90.12 118 ASP A O 1
ATOM 894 N N . THR A 1 119 ? 19.008 -6.087 -7.367 1.00 89.62 119 THR A N 1
ATOM 895 C CA . THR A 1 119 ? 19.299 -6.496 -8.747 1.00 89.62 119 THR A CA 1
ATOM 896 C C . THR A 1 119 ? 19.928 -5.357 -9.551 1.00 89.62 119 THR A C 1
ATOM 898 O O . THR A 1 119 ? 20.917 -5.579 -10.255 1.00 89.62 119 THR A O 1
ATOM 901 N N . LEU A 1 120 ? 19.402 -4.133 -9.429 1.00 86.50 120 LEU A N 1
ATOM 902 C CA . LEU A 1 120 ? 19.976 -2.950 -10.082 1.00 86.50 120 LEU A CA 1
ATOM 903 C C . LEU A 1 120 ? 21.385 -2.644 -9.565 1.00 86.50 120 LEU A C 1
ATOM 905 O O . LEU A 1 120 ? 22.268 -2.311 -10.357 1.00 86.50 120 LEU A O 1
ATOM 909 N N . ALA A 1 121 ? 21.617 -2.805 -8.260 1.00 85.69 121 ALA A N 1
ATOM 910 C CA . ALA A 1 121 ? 22.930 -2.609 -7.656 1.00 85.69 121 ALA A CA 1
ATOM 911 C C . ALA A 1 121 ? 23.957 -3.661 -8.120 1.00 85.69 121 ALA A C 1
ATOM 913 O O . ALA A 1 121 ? 25.127 -3.334 -8.328 1.00 85.69 121 ALA A O 1
ATOM 914 N N . ALA A 1 122 ? 23.533 -4.915 -8.312 1.00 83.81 122 ALA A N 1
ATOM 915 C CA . ALA A 1 122 ? 24.416 -6.024 -8.672 1.00 83.81 122 ALA A CA 1
ATOM 916 C C . ALA A 1 122 ? 24.809 -6.075 -10.163 1.00 83.81 122 ALA A C 1
ATOM 918 O O . ALA A 1 122 ? 25.848 -6.649 -10.497 1.00 83.81 122 ALA A O 1
ATOM 919 N N . ALA A 1 123 ? 24.013 -5.495 -11.070 1.00 67.38 123 ALA A N 1
ATOM 920 C CA . ALA A 1 123 ? 24.211 -5.641 -12.518 1.00 67.38 123 ALA A CA 1
ATOM 921 C C . ALA A 1 123 ? 24.134 -4.314 -13.310 1.00 67.38 123 ALA A C 1
ATOM 923 O O . ALA A 1 123 ? 23.371 -4.215 -14.273 1.00 67.38 123 ALA A O 1
ATOM 924 N N . PRO A 1 124 ? 24.980 -3.304 -13.018 1.00 67.12 124 PRO A N 1
ATOM 925 C CA . PRO A 1 124 ? 24.856 -1.960 -13.601 1.00 67.12 124 PRO A CA 1
ATOM 926 C C . PRO A 1 124 ? 25.104 -1.880 -15.120 1.00 67.12 124 PRO A C 1
ATOM 928 O O . PRO A 1 124 ? 24.874 -0.835 -15.720 1.00 67.12 124 PRO A O 1
ATOM 931 N N . LYS A 1 125 ? 25.602 -2.951 -15.760 1.00 76.50 125 LYS A N 1
ATOM 932 C CA . LYS A 1 125 ? 25.978 -2.962 -17.188 1.00 76.50 125 LYS A CA 1
ATOM 933 C C . LYS A 1 125 ? 24.992 -3.691 -18.105 1.00 76.50 125 LYS A C 1
ATOM 935 O O . LYS A 1 125 ? 25.152 -3.608 -19.320 1.00 76.50 125 LYS A O 1
ATOM 940 N N . ASP A 1 126 ? 24.002 -4.400 -17.563 1.00 90.31 126 ASP A N 1
ATOM 941 C CA . ASP A 1 126 ? 22.975 -5.055 -18.379 1.00 90.31 126 ASP A CA 1
ATOM 942 C C . ASP A 1 126 ? 21.753 -4.140 -18.503 1.00 90.31 126 ASP A C 1
ATOM 944 O O . ASP A 1 126 ? 20.817 -4.207 -17.713 1.00 90.31 126 ASP A O 1
ATOM 948 N N . GLU A 1 127 ? 21.750 -3.276 -19.522 1.00 90.00 127 GLU A N 1
ATOM 949 C CA . GLU A 1 127 ? 20.637 -2.351 -19.776 1.00 90.00 127 GLU A CA 1
ATOM 950 C C . GLU A 1 127 ? 19.293 -3.067 -19.976 1.00 90.00 127 GLU A C 1
ATOM 952 O O . GLU A 1 127 ? 18.241 -2.509 -19.663 1.00 90.00 127 GLU A O 1
ATOM 957 N N . ALA A 1 128 ? 19.295 -4.286 -20.525 1.00 92.06 128 ALA A N 1
ATOM 958 C CA . ALA A 1 128 ? 18.068 -5.035 -20.769 1.00 92.06 128 ALA A CA 1
ATOM 959 C C . ALA A 1 128 ? 17.486 -5.565 -19.456 1.00 92.06 128 ALA A C 1
ATOM 961 O O . ALA A 1 128 ? 16.271 -5.506 -19.260 1.00 92.06 128 ALA A O 1
ATOM 962 N N . LEU A 1 129 ? 18.343 -6.057 -18.560 1.00 92.00 129 LEU A N 1
ATOM 963 C CA . LEU A 1 129 ? 17.954 -6.416 -17.202 1.00 92.00 129 LEU A CA 1
ATOM 964 C C . LEU A 1 129 ? 17.508 -5.188 -16.413 1.00 92.00 129 LEU A C 1
ATOM 966 O O . LEU A 1 129 ? 16.399 -5.203 -15.889 1.00 92.00 129 LEU A O 1
ATOM 970 N N . SER A 1 130 ? 18.295 -4.112 -16.399 1.00 92.81 130 SER A N 1
ATOM 971 C CA . SER A 1 130 ? 17.942 -2.880 -15.688 1.00 92.81 130 SER A CA 1
ATOM 972 C C . SER A 1 130 ? 16.615 -2.295 -16.169 1.00 92.81 130 SER A C 1
ATOM 974 O O . SER A 1 130 ? 15.817 -1.846 -15.355 1.00 92.81 130 SER A O 1
ATOM 976 N N . CYS A 1 131 ? 16.332 -2.355 -17.476 1.00 94.38 131 CYS A N 1
ATOM 977 C CA . CYS A 1 131 ? 15.042 -1.941 -18.027 1.00 94.38 131 CYS A CA 1
ATOM 978 C C . CYS A 1 131 ? 13.881 -2.767 -17.454 1.00 94.38 131 CYS A C 1
ATOM 980 O O . CYS A 1 131 ? 12.885 -2.195 -17.016 1.00 94.38 131 CYS A O 1
ATOM 982 N N . ARG A 1 132 ? 14.010 -4.102 -17.413 1.00 94.88 132 ARG A N 1
ATOM 983 C CA . ARG A 1 132 ? 12.966 -4.977 -16.853 1.00 94.88 132 ARG A CA 1
ATOM 984 C C . ARG A 1 132 ? 12.757 -4.712 -15.367 1.00 94.88 132 ARG A C 1
ATOM 986 O O . ARG A 1 132 ? 11.625 -4.564 -14.934 1.00 94.88 132 ARG A O 1
ATOM 993 N N . VAL A 1 133 ? 13.844 -4.572 -14.615 1.00 94.62 133 VAL A N 1
ATOM 994 C CA . VAL A 1 133 ? 13.767 -4.302 -13.178 1.00 94.62 133 VAL A CA 1
ATOM 995 C C . VAL A 1 133 ? 13.137 -2.933 -12.903 1.00 94.62 133 VAL A C 1
ATOM 997 O O . VAL A 1 133 ? 12.324 -2.810 -11.993 1.00 94.62 133 VAL A O 1
ATOM 1000 N N . MET A 1 134 ? 13.440 -1.917 -13.717 1.00 94.12 134 MET A N 1
ATOM 1001 C CA . MET A 1 134 ? 12.790 -0.606 -13.630 1.00 94.12 134 MET A CA 1
ATOM 1002 C C . MET A 1 134 ? 11.283 -0.696 -13.923 1.00 94.12 134 MET A C 1
ATOM 1004 O O . MET A 1 134 ? 10.490 -0.116 -13.185 1.00 94.12 134 MET A O 1
ATOM 1008 N N . LEU A 1 135 ? 10.864 -1.460 -14.942 1.00 94.31 135 LEU A N 1
ATOM 1009 C CA . LEU A 1 135 ? 9.440 -1.735 -15.186 1.00 94.31 135 LEU A CA 1
ATOM 1010 C C . LEU A 1 135 ? 8.779 -2.417 -13.987 1.00 94.31 135 LEU A C 1
ATOM 1012 O O . LEU A 1 135 ? 7.697 -2.002 -13.572 1.00 94.31 135 LEU A O 1
ATOM 1016 N N . ASP A 1 136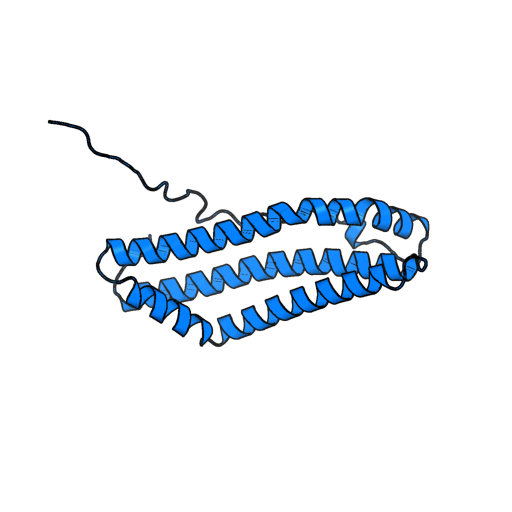 ? 9.439 -3.420 -13.408 1.00 94.31 136 ASP A N 1
ATOM 1017 C CA . ASP A 1 136 ? 8.927 -4.134 -12.240 1.00 94.31 136 ASP A CA 1
ATOM 1018 C C . ASP A 1 136 ? 8.762 -3.192 -11.041 1.00 94.31 136 ASP A C 1
ATOM 1020 O O . ASP A 1 136 ? 7.754 -3.276 -10.338 1.00 94.31 136 ASP A O 1
ATOM 1024 N N . MET A 1 137 ? 9.703 -2.263 -10.825 1.00 93.19 137 MET A N 1
ATOM 1025 C CA . MET A 1 137 ? 9.611 -1.240 -9.774 1.00 93.19 137 MET A CA 1
ATOM 1026 C C . MET A 1 137 ? 8.441 -0.283 -9.998 1.00 93.19 137 MET A C 1
ATOM 1028 O O . MET A 1 137 ? 7.676 -0.047 -9.065 1.00 93.19 137 MET A O 1
ATOM 1032 N N . LEU A 1 138 ? 8.262 0.234 -11.219 1.00 92.19 138 LEU A N 1
ATOM 1033 C CA . LEU A 1 138 ? 7.109 1.079 -11.550 1.00 92.19 138 LEU A CA 1
ATOM 1034 C C . LEU A 1 138 ? 5.789 0.320 -11.332 1.00 92.19 138 LEU A C 1
ATOM 1036 O O . LEU A 1 138 ? 4.838 0.881 -10.791 1.00 92.19 138 LEU A O 1
ATOM 1040 N N . GLY A 1 139 ? 5.750 -0.973 -11.666 1.00 91.75 139 GLY A N 1
ATOM 1041 C CA . GLY A 1 139 ? 4.613 -1.843 -11.369 1.00 91.75 139 GLY A CA 1
ATOM 1042 C C . GLY A 1 139 ? 4.372 -2.042 -9.866 1.00 91.75 139 GLY A C 1
ATOM 1043 O O . GLY A 1 139 ? 3.220 -2.063 -9.431 1.00 91.75 139 GLY A O 1
ATOM 1044 N N . GLN A 1 140 ? 5.428 -2.142 -9.047 1.00 92.06 140 GLN A N 1
ATOM 1045 C CA . GLN A 1 140 ? 5.275 -2.214 -7.587 1.00 92.06 140 GLN A CA 1
ATOM 1046 C C . GLN A 1 140 ? 4.721 -0.916 -6.996 1.00 92.06 140 GLN A C 1
ATOM 1048 O O . GLN A 1 140 ? 3.958 -0.978 -6.036 1.00 92.06 140 GLN A O 1
ATOM 1053 N N . VAL 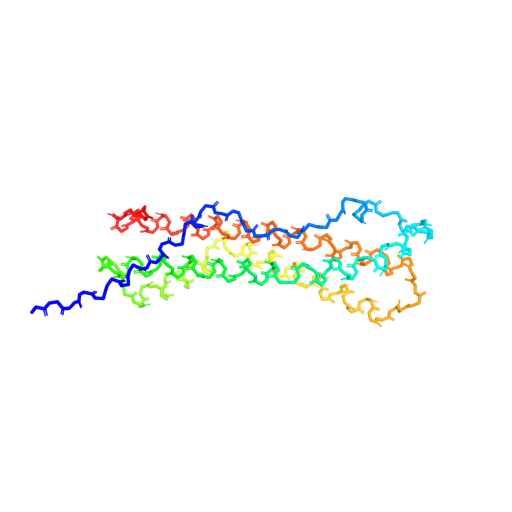A 1 141 ? 5.042 0.246 -7.572 1.00 90.25 141 VAL A N 1
ATOM 1054 C CA . VAL A 1 141 ? 4.451 1.525 -7.149 1.00 90.25 141 VAL A CA 1
ATOM 1055 C C . VAL A 1 141 ? 2.933 1.523 -7.358 1.00 90.25 141 VAL A C 1
ATOM 1057 O O . VAL A 1 141 ? 2.192 1.881 -6.442 1.00 90.25 141 VAL A O 1
ATOM 1060 N N . ASP A 1 142 ? 2.455 1.052 -8.513 1.00 88.31 142 ASP A N 1
ATOM 1061 C CA . ASP A 1 142 ? 1.014 0.931 -8.781 1.00 88.31 142 ASP A CA 1
ATOM 1062 C C . ASP A 1 142 ? 0.336 -0.051 -7.816 1.00 88.31 142 ASP A C 1
ATOM 1064 O O . ASP A 1 142 ? -0.723 0.247 -7.256 1.00 88.31 142 ASP A O 1
ATOM 1068 N N . ARG A 1 143 ? 0.967 -1.208 -7.574 1.00 90.00 143 ARG A N 1
ATOM 1069 C CA . ARG A 1 143 ? 0.474 -2.191 -6.598 1.00 90.00 143 ARG A CA 1
ATOM 1070 C C . ARG A 1 143 ? 0.438 -1.625 -5.187 1.00 90.00 143 ARG A C 1
ATOM 1072 O O . ARG A 1 143 ? -0.535 -1.854 -4.481 1.00 90.00 143 ARG A O 1
ATOM 1079 N N . SER A 1 144 ? 1.453 -0.865 -4.783 1.00 89.12 144 SER A N 1
ATOM 1080 C CA . SER A 1 144 ? 1.493 -0.226 -3.468 1.00 89.12 144 SER A CA 1
ATOM 1081 C C . SER A 1 144 ? 0.373 0.797 -3.304 1.00 89.12 144 SER A C 1
ATOM 1083 O O . SER A 1 144 ? -0.232 0.859 -2.237 1.00 89.12 144 SER A O 1
ATOM 1085 N N . ALA A 1 145 ? 0.082 1.587 -4.342 1.00 86.31 145 ALA A N 1
ATOM 1086 C CA . ALA A 1 145 ? -1.021 2.543 -4.311 1.00 86.31 145 ALA A CA 1
ATOM 1087 C C . ALA A 1 145 ? -2.380 1.830 -4.196 1.00 86.31 145 ALA A C 1
ATOM 1089 O O . ALA A 1 145 ? -3.210 2.220 -3.378 1.00 86.31 145 ALA A O 1
ATOM 1090 N N . ALA A 1 146 ? -2.588 0.753 -4.961 1.00 87.50 146 ALA A N 1
ATOM 1091 C CA . ALA A 1 146 ? -3.796 -0.066 -4.860 1.00 87.50 146 ALA A CA 1
ATOM 1092 C C . ALA A 1 146 ? -3.926 -0.735 -3.481 1.00 87.50 146 ALA A C 1
ATOM 1094 O O . ALA A 1 146 ? -4.993 -0.698 -2.875 1.00 87.50 146 ALA A O 1
ATOM 1095 N N . ALA A 1 147 ? -2.830 -1.282 -2.949 1.00 89.25 147 ALA A N 1
ATOM 1096 C CA . ALA A 1 147 ? -2.808 -1.876 -1.621 1.00 89.25 147 ALA A CA 1
ATOM 1097 C C . ALA A 1 147 ? -3.173 -0.847 -0.541 1.00 89.25 147 ALA A C 1
ATOM 1099 O O . ALA A 1 147 ? -3.929 -1.178 0.363 1.00 89.25 147 ALA A O 1
ATOM 1100 N N . ALA A 1 148 ? -2.700 0.398 -0.638 1.00 86.62 148 ALA A N 1
ATOM 1101 C CA . ALA A 1 148 ? -3.060 1.445 0.318 1.00 86.62 148 ALA A CA 1
ATOM 1102 C C . ALA A 1 148 ? -4.574 1.746 0.315 1.00 86.62 148 ALA A C 1
ATOM 1104 O O . ALA A 1 148 ? -5.185 1.832 1.382 1.00 86.62 148 ALA A O 1
ATOM 1105 N N . ASP A 1 149 ? -5.198 1.831 -0.866 1.00 86.12 149 ASP A N 1
ATOM 1106 C CA . ASP A 1 149 ? -6.655 1.996 -0.982 1.00 86.12 149 ASP A CA 1
ATOM 1107 C C . ASP A 1 149 ? -7.409 0.790 -0.386 1.00 86.12 149 ASP A C 1
ATOM 1109 O O . ASP A 1 149 ? -8.413 0.950 0.312 1.00 86.12 149 ASP A O 1
ATOM 1113 N N . ASP A 1 150 ? -6.918 -0.428 -0.626 1.00 88.81 150 ASP A N 1
ATOM 1114 C CA . ASP A 1 150 ? -7.492 -1.661 -0.081 1.00 88.81 150 ASP A CA 1
ATOM 1115 C C . ASP A 1 150 ? -7.381 -1.719 1.447 1.00 88.81 150 ASP A C 1
ATOM 1117 O O . ASP A 1 150 ? -8.365 -2.011 2.129 1.00 88.81 150 ASP A O 1
ATOM 1121 N N . GLY A 1 151 ? -6.206 -1.391 1.988 1.00 88.25 151 GLY A N 1
ATOM 1122 C CA . GLY A 1 151 ? -5.949 -1.327 3.423 1.00 88.25 151 GLY A CA 1
ATOM 1123 C C . GLY A 1 151 ? -6.871 -0.333 4.117 1.00 88.25 151 GLY A C 1
ATOM 1124 O O . GLY A 1 151 ? -7.447 -0.650 5.159 1.00 88.25 151 GLY A O 1
ATOM 1125 N N . TRP A 1 152 ? -7.093 0.832 3.502 1.00 86.56 152 TRP A N 1
ATOM 1126 C CA . TRP A 1 152 ? -8.031 1.818 4.028 1.00 86.56 152 TRP A CA 1
ATOM 1127 C C . TRP A 1 152 ? -9.465 1.282 4.092 1.00 86.56 152 TRP A C 1
ATOM 1129 O O . TRP A 1 152 ? -10.094 1.369 5.145 1.00 86.56 152 TRP A O 1
ATOM 1139 N N . ARG A 1 153 ? -9.962 0.644 3.024 1.00 88.25 153 ARG A N 1
ATOM 1140 C CA . ARG A 1 153 ? -11.314 0.052 3.018 1.00 88.25 153 ARG A CA 1
ATOM 1141 C C . ARG A 1 153 ? -11.492 -1.011 4.102 1.00 88.25 153 ARG A C 1
ATOM 1143 O O . ARG A 1 153 ? -12.552 -1.082 4.720 1.00 88.25 153 ARG A O 1
ATOM 1150 N N . ILE A 1 154 ? -10.465 -1.825 4.348 1.00 90.44 154 ILE A N 1
ATOM 1151 C CA . ILE A 1 154 ? -10.472 -2.832 5.420 1.00 90.44 154 ILE A CA 1
ATOM 1152 C C . ILE A 1 154 ? -10.561 -2.153 6.795 1.00 90.44 154 ILE A C 1
ATOM 1154 O O . ILE A 1 154 ? -11.355 -2.560 7.644 1.00 90.44 154 ILE A O 1
ATOM 1158 N N . ILE A 1 155 ? -9.767 -1.103 7.017 1.00 89.31 155 ILE A N 1
ATOM 1159 C CA . ILE A 1 155 ? -9.769 -0.338 8.270 1.00 89.31 155 ILE A CA 1
ATOM 1160 C C . ILE A 1 155 ? -11.137 0.320 8.501 1.00 89.31 155 ILE A C 1
ATOM 1162 O O . ILE A 1 155 ? -11.708 0.165 9.582 1.00 89.31 155 ILE A O 1
ATOM 1166 N N . GLU A 1 156 ? -11.688 1.006 7.495 1.00 88.19 156 GLU A N 1
ATOM 1167 C CA . GLU A 1 156 ? -13.020 1.624 7.560 1.00 88.19 156 GLU A CA 1
ATOM 1168 C C . GLU A 1 156 ? -14.102 0.608 7.895 1.00 88.19 156 GLU A C 1
ATOM 1170 O O . GLU A 1 156 ? -14.936 0.860 8.765 1.00 88.19 156 GLU A O 1
ATOM 1175 N N . HIS A 1 157 ? -14.070 -0.551 7.235 1.00 90.75 157 HIS A N 1
ATOM 1176 C CA . HIS A 1 157 ? -15.019 -1.623 7.485 1.00 90.75 157 HIS A CA 1
ATOM 1177 C C . HIS A 1 157 ? -15.007 -2.041 8.961 1.00 90.75 157 HIS A C 1
ATOM 1179 O O . HIS A 1 157 ? -16.059 -2.044 9.600 1.00 90.75 157 HIS A O 1
ATOM 1185 N N . TYR A 1 158 ? -13.830 -2.296 9.542 1.00 92.38 158 TYR A N 1
ATOM 1186 C CA . TYR A 1 158 ? -13.741 -2.708 10.945 1.00 92.38 158 TYR A CA 1
ATOM 1187 C C . TYR A 1 158 ? -14.112 -1.602 11.932 1.00 92.38 158 TYR A C 1
ATOM 1189 O O . TYR A 1 158 ? -14.708 -1.890 12.971 1.00 92.38 158 TYR A O 1
ATOM 1197 N N . TYR A 1 159 ? -13.794 -0.341 11.635 1.00 90.75 159 TYR A N 1
ATOM 1198 C CA . TYR A 1 159 ? -14.261 0.773 12.460 1.00 90.75 159 TYR A CA 1
ATOM 1199 C C . TYR A 1 159 ? -15.783 0.945 12.390 1.00 90.75 159 TYR A C 1
ATOM 1201 O O . TYR A 1 159 ? -16.404 1.236 13.411 1.00 90.75 159 TYR A O 1
ATOM 1209 N N . ALA A 1 160 ? -16.398 0.727 11.226 1.00 90.44 160 ALA A N 1
ATOM 1210 C CA . ALA A 1 160 ? -17.848 0.772 11.069 1.00 90.44 160 ALA A CA 1
ATOM 1211 C C . ALA A 1 160 ? -18.546 -0.359 11.843 1.00 90.44 160 ALA A C 1
ATOM 1213 O O . ALA A 1 160 ? -19.523 -0.102 12.549 1.00 90.44 160 ALA A O 1
ATOM 1214 N N . GLU A 1 161 ? -18.023 -1.588 11.778 1.00 92.81 161 GLU A N 1
ATOM 1215 C CA . GLU A 1 161 ? -18.523 -2.715 12.580 1.00 92.81 161 GLU A CA 1
ATOM 1216 C C . GLU A 1 161 ? -18.445 -2.423 14.083 1.00 92.81 161 GLU A C 1
ATOM 1218 O O . GLU A 1 161 ? -19.381 -2.690 14.841 1.00 92.81 161 GLU A O 1
ATOM 1223 N N . GLU A 1 162 ? -17.329 -1.850 14.525 1.00 93.19 162 GLU A N 1
ATOM 1224 C CA . GLU A 1 162 ? -17.114 -1.515 15.926 1.00 93.19 162 GLU A CA 1
ATOM 1225 C C . GLU A 1 162 ? -18.031 -0.384 16.395 1.00 93.19 162 GLU A C 1
ATOM 1227 O O . GLU A 1 162 ? -18.626 -0.471 17.470 1.00 93.19 162 GLU A O 1
ATOM 1232 N N . ALA A 1 163 ? -18.221 0.646 15.574 1.00 90.56 163 ALA A N 1
ATOM 1233 C CA . ALA A 1 163 ? -19.176 1.707 15.853 1.00 90.56 163 ALA A CA 1
ATOM 1234 C C . ALA A 1 163 ? -20.608 1.167 15.962 1.00 90.56 163 ALA A C 1
ATOM 1236 O O . ALA A 1 163 ? -21.322 1.503 16.910 1.00 90.56 163 ALA A O 1
ATOM 1237 N N . GLN A 1 164 ? -21.003 0.257 15.065 1.00 92.31 164 GLN A N 1
ATOM 1238 C CA . GLN A 1 164 ? -22.296 -0.420 15.134 1.00 92.31 164 GLN A CA 1
ATOM 1239 C C . GLN A 1 164 ? -22.437 -1.237 16.425 1.00 92.31 164 GLN A C 1
ATOM 1241 O O . GLN A 1 164 ? -23.469 -1.149 17.093 1.00 92.31 164 GLN A O 1
ATOM 1246 N N . ARG A 1 165 ? -21.401 -1.989 16.820 1.00 94.56 165 ARG A N 1
ATOM 1247 C CA . ARG A 1 165 ? -21.374 -2.756 18.078 1.00 94.56 165 ARG A CA 1
ATOM 1248 C C . ARG A 1 165 ? -21.534 -1.857 19.307 1.00 94.56 165 ARG A C 1
ATOM 1250 O O . ARG A 1 165 ? -22.154 -2.263 20.288 1.00 94.56 165 ARG A O 1
ATOM 1257 N N . LEU A 1 166 ? -20.968 -0.654 19.257 1.00 93.56 166 LEU A N 1
ATOM 1258 C CA . LEU A 1 166 ? -21.046 0.358 20.312 1.00 93.56 166 LEU A CA 1
ATOM 1259 C C . LEU A 1 166 ? -22.321 1.216 20.244 1.00 93.56 166 LEU A C 1
ATOM 1261 O O . LEU A 1 166 ? -22.556 2.017 21.146 1.00 93.56 166 LEU A O 1
ATOM 1265 N N . GLY A 1 167 ? -23.145 1.062 19.203 1.00 91.94 167 GLY A N 1
ATOM 1266 C CA . GLY A 1 167 ? -24.363 1.849 19.013 1.00 91.94 167 GLY A CA 1
ATOM 1267 C C . GLY A 1 167 ? -24.103 3.324 18.692 1.00 91.94 167 GLY A C 1
ATOM 1268 O O . GLY A 1 167 ? -24.920 4.176 19.040 1.00 91.94 167 GLY A O 1
ATOM 1269 N N . VAL A 1 168 ? -22.975 3.643 18.051 1.00 88.88 168 VAL A N 1
ATOM 1270 C CA . VAL A 1 168 ? -22.591 5.013 17.675 1.00 88.88 168 VAL A CA 1
ATOM 1271 C C . VAL A 1 168 ? -22.453 5.164 16.161 1.00 88.88 168 VAL A C 1
ATOM 1273 O O . VAL A 1 168 ? -22.133 4.217 15.452 1.00 88.88 168 VAL A O 1
ATOM 1276 N N . SER A 1 169 ? -22.684 6.381 15.663 1.00 84.62 169 SER A N 1
ATOM 1277 C CA . SER A 1 169 ? -22.451 6.746 14.260 1.00 84.62 169 SER A CA 1
ATOM 1278 C C . SER A 1 169 ? -21.115 7.474 14.126 1.00 84.62 169 SER A C 1
ATOM 1280 O O . SER A 1 169 ? -20.835 8.365 14.932 1.00 84.62 169 SER A O 1
ATOM 1282 N N . LEU A 1 170 ? -20.335 7.141 13.094 1.00 75.75 170 LEU A N 1
ATOM 1283 C CA . LEU A 1 170 ? -19.049 7.782 12.761 1.00 75.75 170 LEU A CA 1
ATOM 1284 C C . LEU A 1 170 ? -19.182 8.900 11.705 1.00 75.75 170 LEU A C 1
ATOM 1286 O O . LEU A 1 170 ? -18.203 9.249 11.052 1.00 75.75 170 LEU A O 1
ATOM 1290 N N . ASN A 1 171 ? -20.396 9.433 11.531 1.00 65.19 171 ASN A N 1
ATOM 1291 C CA . ASN A 1 171 ? -20.724 10.467 10.543 1.00 65.19 171 ASN A CA 1
ATOM 1292 C C . ASN A 1 171 ? -20.322 11.859 11.031 1.00 65.19 171 ASN A C 1
ATOM 1294 O O . ASN A 1 171 ? -20.524 12.131 12.242 1.00 65.19 171 ASN A O 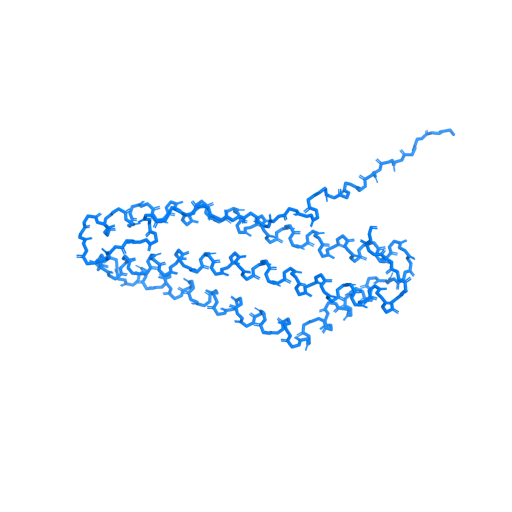1
#

Radius of gyration: 21.19 Å; chains: 1; bounding box: 50×49×58 Å

Organism: NCBI:txid2555898

Foldseek 3Di:
DDDDPPPPPCPPPCPVPQQQAQPDDVLLLPQDLVDPVSLVVNVVCLVVSVVSLVVSLVSLVVVLVVVLVVLQVVCVVVVNDDVVRSVVLVVVCCVDPQLVVLVVQLVVLVVLLVVLVVQCVVCVPPSSSVSVSSSSNVVSSVSSSVSSSSNSVSSVVSSCVVCVVSVHDSD

Secondary structure (DSSP, 8-state):
------------GGGGPPPP-----HHHHT--TTSHHHHHHHHHHHHHHHHHHHHHHHHHHHHHHHHHHHHHHHHHHTTS--HHHHHHHHHHHHHSHHHHHHHHHHHHHHHHHHHHHHHHHH-TT-HHHHHHHHHHHHHHHHHHHHHHHHHHHHHHHHHHHHHHHHT----